Protein AF-A0A7S1RKH0-F1 (afdb_monomer_lite)

pLDDT: mean 85.79, std 13.06, range [46.16, 98.69]

InterPro domains:
  IPR011047 Quinoprotein alcohol dehydrogenase-like superfamily [SSF50998] (18-137)

Structure (mmCIF, N/CA/C/O backbone):
data_AF-A0A7S1RKH0-F1
#
_entry.id   AF-A0A7S1RKH0-F1
#
loop_
_atom_site.group_PDB
_atom_site.id
_atom_site.type_symbol
_atom_site.label_atom_id
_atom_site.label_alt_id
_atom_site.label_comp_id
_atom_site.label_asym_id
_atom_site.label_entity_id
_atom_site.label_seq_id
_atom_site.pdbx_PDB_ins_code
_atom_site.Cartn_x
_atom_site.Cartn_y
_atom_site.Cartn_z
_atom_site.occupancy
_atom_site.B_iso_or_equiv
_atom_site.auth_seq_id
_atom_site.auth_comp_id
_atom_site.auth_asym_id
_atom_site.auth_atom_id
_atom_site.pdbx_PDB_model_num
ATOM 1 N N . LEU A 1 1 ? -2.888 -7.902 13.764 1.00 95.12 1 LEU A N 1
ATOM 2 C CA . LEU A 1 1 ? -3.734 -8.072 14.972 1.00 95.12 1 LEU A CA 1
ATOM 3 C C . LEU A 1 1 ? -3.442 -6.927 15.934 1.00 95.12 1 LEU A C 1
ATOM 5 O O . LEU A 1 1 ? -2.276 -6.719 16.244 1.00 95.12 1 LEU A O 1
ATOM 9 N N . GLY A 1 2 ? -4.454 -6.169 16.354 1.00 96.19 2 GLY A N 1
ATOM 10 C CA . GLY A 1 2 ? -4.302 -5.066 17.306 1.00 96.19 2 GLY A CA 1
ATOM 11 C C . GLY A 1 2 ? -4.483 -5.476 18.767 1.00 96.19 2 GLY A C 1
ATOM 12 O O . GLY A 1 2 ? -5.181 -6.450 19.050 1.00 96.19 2 GLY A O 1
ATOM 13 N N . PRO A 1 3 ? -3.930 -4.693 19.713 1.00 96.44 3 PRO A N 1
ATOM 14 C CA . PRO A 1 3 ? -4.112 -4.919 21.149 1.00 96.44 3 PRO A CA 1
ATOM 15 C C . PRO A 1 3 ? -5.545 -4.646 21.642 1.00 96.44 3 PRO A C 1
ATOM 17 O O . PRO A 1 3 ? -5.863 -4.958 22.782 1.00 96.44 3 PRO A O 1
ATOM 20 N N . ASN A 1 4 ? -6.408 -4.064 20.806 1.00 96.88 4 ASN A N 1
ATOM 21 C CA . ASN A 1 4 ? -7.819 -3.786 21.086 1.00 96.88 4 ASN A CA 1
ATOM 22 C C . ASN A 1 4 ? -8.764 -4.933 20.674 1.00 96.88 4 ASN A C 1
ATOM 24 O O . ASN A 1 4 ? -9.973 -4.736 20.609 1.00 96.88 4 ASN A O 1
ATOM 28 N N . GLY A 1 5 ? -8.230 -6.120 20.360 1.00 97.81 5 GLY A N 1
ATOM 29 C CA . GLY A 1 5 ? -9.042 -7.274 19.959 1.00 97.81 5 GLY A CA 1
ATOM 30 C C . GLY A 1 5 ? -9.603 -7.186 18.537 1.00 97.81 5 GLY A C 1
ATOM 31 O O . GLY A 1 5 ? -10.543 -7.912 18.210 1.00 97.81 5 GLY A O 1
ATOM 32 N N . LEU A 1 6 ? -9.033 -6.317 17.693 1.00 98.50 6 LEU A N 1
ATOM 33 C CA . LEU A 1 6 ? -9.401 -6.182 16.285 1.00 98.50 6 LEU A CA 1
ATOM 34 C C . LEU A 1 6 ? -8.323 -6.748 15.354 1.00 98.50 6 LEU A C 1
ATOM 36 O O . LEU A 1 6 ? -7.117 -6.584 15.571 1.00 98.50 6 LEU A O 1
ATOM 40 N N . TYR A 1 7 ? -8.766 -7.399 14.287 1.00 98.31 7 TYR A N 1
ATOM 41 C CA . TYR A 1 7 ? -7.950 -7.834 13.165 1.00 98.31 7 TYR A CA 1
ATOM 42 C C . TYR A 1 7 ? -8.142 -6.865 11.997 1.00 98.31 7 TYR A C 1
ATOM 44 O O . TYR A 1 7 ? -9.271 -6.601 11.593 1.00 98.31 7 TYR A O 1
ATOM 52 N N . TYR A 1 8 ? -7.038 -6.333 11.477 1.00 98.44 8 TYR A N 1
ATOM 53 C CA . TYR A 1 8 ? -7.043 -5.365 10.383 1.00 98.44 8 TYR A CA 1
ATOM 54 C C . TYR A 1 8 ? -6.579 -6.047 9.113 1.00 98.44 8 TYR A C 1
ATOM 56 O O . TYR A 1 8 ? -5.571 -6.758 9.132 1.00 98.44 8 TYR A O 1
ATOM 64 N N . VAL A 1 9 ? -7.309 -5.804 8.036 1.00 97.62 9 VAL A N 1
ATOM 65 C CA . VAL A 1 9 ? -7.015 -6.334 6.710 1.00 97.62 9 VAL A CA 1
ATOM 66 C C . VAL A 1 9 ? -7.007 -5.213 5.702 1.00 97.62 9 VAL A C 1
ATOM 68 O O . VAL A 1 9 ? -7.723 -4.224 5.849 1.00 97.62 9 VAL A O 1
ATOM 71 N N . GLU A 1 10 ? -6.217 -5.416 4.668 1.00 96.88 10 GLU A N 1
ATOM 72 C CA . GLU A 1 10 ? -6.180 -4.597 3.477 1.00 96.88 10 GLU A CA 1
ATOM 73 C C . GLU A 1 10 ? -6.412 -5.535 2.286 1.00 96.88 10 GLU A C 1
ATOM 75 O O . GLU A 1 10 ? -5.881 -6.647 2.257 1.00 96.88 10 GLU A O 1
ATOM 80 N N . PHE A 1 11 ? -7.281 -5.144 1.357 1.00 96.25 11 PHE A N 1
ATOM 81 C CA . PHE A 1 11 ? -7.622 -5.948 0.185 1.00 96.25 11 PHE A CA 1
ATOM 82 C C . PHE A 1 11 ? -8.173 -5.079 -0.947 1.00 96.25 11 PHE A C 1
ATOM 84 O O . PHE A 1 11 ? -8.453 -3.894 -0.770 1.00 96.25 11 PHE A O 1
ATOM 91 N N . ASN A 1 12 ? -8.367 -5.685 -2.118 1.00 95.81 12 ASN A N 1
ATOM 92 C CA . ASN A 1 12 ? -9.014 -5.044 -3.257 1.00 95.81 12 ASN A CA 1
ATOM 93 C C . ASN A 1 12 ? -10.439 -5.546 -3.439 1.00 95.81 12 ASN A C 1
ATOM 95 O O . ASN A 1 12 ? -10.676 -6.747 -3.575 1.00 95.81 12 ASN A O 1
ATOM 99 N N . ASP A 1 13 ? -11.375 -4.614 -3.542 1.00 95.06 13 ASP A N 1
ATOM 100 C CA . ASP A 1 13 ? -12.685 -4.877 -4.116 1.00 95.06 13 ASP A CA 1
ATOM 101 C C . ASP A 1 13 ? -12.596 -4.628 -5.625 1.00 95.06 13 ASP A C 1
ATOM 103 O O . ASP A 1 13 ? -12.670 -3.499 -6.122 1.00 95.06 13 ASP A O 1
ATOM 107 N N . MET A 1 14 ? -12.383 -5.724 -6.354 1.00 90.81 14 MET A N 1
ATOM 108 C CA . MET A 1 14 ? -12.193 -5.719 -7.805 1.00 90.81 14 MET A CA 1
ATOM 109 C C . MET A 1 14 ? -13.472 -5.357 -8.568 1.00 90.81 14 MET A C 1
ATOM 111 O O . MET A 1 14 ? -13.383 -4.898 -9.704 1.00 90.81 14 MET A O 1
ATOM 115 N N . VAL A 1 15 ? -14.650 -5.551 -7.964 1.00 92.94 15 VAL A N 1
ATOM 116 C CA . VAL A 1 15 ? -15.939 -5.240 -8.599 1.00 92.94 15 VAL A CA 1
ATOM 117 C C . VAL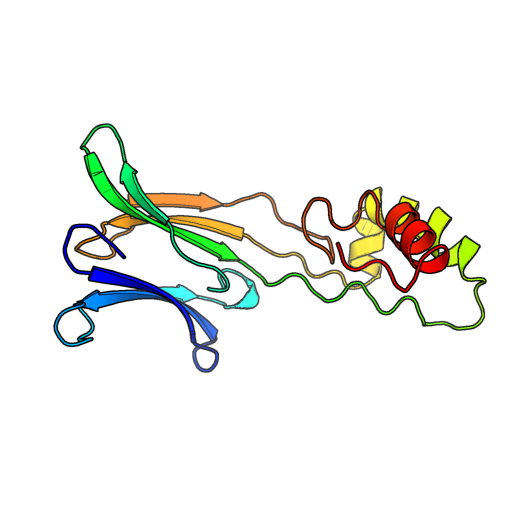 A 1 15 ? -16.183 -3.738 -8.556 1.00 92.94 15 VAL A C 1
ATOM 119 O O . VAL A 1 15 ? -16.518 -3.137 -9.575 1.00 92.94 15 VAL A O 1
ATOM 122 N N . ALA A 1 16 ? -15.974 -3.119 -7.394 1.00 93.25 16 ALA A N 1
ATOM 123 C CA . ALA A 1 16 ? -16.113 -1.675 -7.237 1.00 93.25 16 ALA A CA 1
ATOM 124 C C . ALA A 1 16 ? -14.855 -0.888 -7.643 1.00 93.25 16 ALA A C 1
ATOM 126 O O . ALA A 1 16 ? -14.870 0.342 -7.614 1.00 93.25 16 ALA A O 1
ATOM 127 N N . ASN A 1 17 ? -13.775 -1.580 -8.024 1.00 93.44 17 ASN A N 1
ATOM 128 C CA . ASN A 1 17 ? -12.485 -0.992 -8.371 1.00 93.44 17 ASN A CA 1
ATOM 129 C C . ASN A 1 17 ? -11.967 -0.044 -7.270 1.00 93.44 17 ASN A C 1
ATOM 131 O O . ASN A 1 17 ? -11.662 1.121 -7.525 1.00 93.44 17 ASN A O 1
ATOM 135 N N . GLN A 1 18 ? -11.844 -0.551 -6.043 1.00 95.75 18 GLN A N 1
ATOM 136 C CA . GLN A 1 18 ? -11.315 0.187 -4.893 1.00 95.75 18 GLN A CA 1
ATOM 137 C C . GLN A 1 18 ? -10.380 -0.662 -4.023 1.00 95.75 18 GLN A C 1
ATOM 139 O O . GLN A 1 18 ? -10.580 -1.869 -3.880 1.00 95.75 18 GLN A O 1
ATOM 144 N N . GLY A 1 19 ? -9.387 -0.021 -3.407 1.00 96.00 19 GLY A N 1
ATOM 145 C CA . GLY A 1 19 ? -8.679 -0.599 -2.267 1.00 96.00 19 GLY A CA 1
ATOM 146 C C . GLY A 1 19 ? -9.492 -0.412 -0.992 1.00 96.00 19 GLY A C 1
ATOM 147 O O . GLY A 1 19 ? -10.228 0.568 -0.840 1.00 96.00 19 GLY A O 1
ATOM 148 N N . VAL A 1 20 ? -9.385 -1.363 -0.077 1.00 97.31 20 VAL A N 1
ATOM 149 C CA . VAL A 1 20 ? -10.175 -1.407 1.149 1.00 97.31 20 VAL A CA 1
ATOM 150 C C . VAL A 1 20 ? -9.270 -1.724 2.325 1.00 97.31 20 VAL A C 1
ATOM 152 O O . VAL A 1 20 ? -8.459 -2.641 2.255 1.00 97.31 20 VAL A O 1
ATOM 155 N N . VAL A 1 21 ? -9.449 -0.992 3.423 1.00 98.19 21 VAL A N 1
ATOM 156 C CA . VAL A 1 21 ? -8.919 -1.355 4.740 1.00 98.19 21 VAL A CA 1
ATOM 157 C C . VAL A 1 21 ? -10.106 -1.594 5.661 1.00 98.19 21 VAL A C 1
ATOM 159 O O . VAL A 1 21 ? -11.007 -0.760 5.732 1.00 98.19 21 VAL A O 1
ATOM 162 N N . ALA A 1 22 ? -10.129 -2.718 6.367 1.00 98.44 22 ALA A N 1
ATOM 163 C CA . ALA A 1 22 ? -11.237 -3.082 7.244 1.00 98.44 22 ALA A CA 1
ATOM 164 C C . ALA A 1 22 ? -10.747 -3.618 8.587 1.00 98.44 22 ALA A C 1
ATOM 166 O O . ALA A 1 22 ? -9.685 -4.238 8.678 1.00 98.44 22 ALA A O 1
ATOM 167 N N . ALA A 1 23 ? -11.558 -3.422 9.624 1.00 98.62 23 ALA A N 1
ATOM 168 C CA . ALA A 1 23 ? -11.347 -4.000 10.943 1.00 98.62 23 ALA A CA 1
ATOM 169 C C . ALA A 1 23 ? -12.459 -4.983 11.294 1.00 98.62 23 ALA A C 1
ATOM 171 O O . ALA A 1 23 ? -13.642 -4.671 11.171 1.00 98.62 23 ALA A O 1
ATOM 172 N N . HIS A 1 24 ? -12.065 -6.142 11.806 1.00 98.69 24 HIS A N 1
ATOM 173 C CA . HIS A 1 24 ? -12.967 -7.194 12.259 1.00 98.69 24 HIS A CA 1
ATOM 174 C C . HIS A 1 24 ? -12.709 -7.510 13.730 1.00 98.69 24 HIS A C 1
ATOM 176 O O . HIS A 1 24 ? -11.558 -7.503 14.174 1.00 98.69 24 HIS A O 1
ATOM 182 N N . ARG A 1 25 ? -13.751 -7.823 14.503 1.00 98.56 25 ARG A N 1
ATOM 183 C CA . ARG A 1 25 ? -13.573 -8.364 15.857 1.00 98.56 25 ARG A CA 1
ATOM 184 C C . ARG A 1 25 ? -12.955 -9.747 15.781 1.00 98.56 25 ARG A C 1
ATOM 186 O O . ARG A 1 25 ? -13.400 -10.601 15.026 1.00 98.56 25 ARG A O 1
ATOM 193 N N . VAL A 1 26 ? -11.966 -9.996 16.627 1.00 98.25 26 VAL A N 1
ATOM 194 C CA . VAL A 1 26 ? -11.311 -11.309 16.701 1.00 98.25 26 VAL A CA 1
ATOM 195 C C . VAL A 1 26 ? -12.227 -12.362 17.325 1.00 98.25 26 VAL A C 1
ATOM 197 O O . VAL A 1 26 ? -12.121 -13.535 16.990 1.00 98.25 26 VAL A O 1
ATOM 200 N N . SER A 1 27 ? -13.132 -11.953 18.218 1.00 98.31 27 SER A N 1
ATOM 201 C CA . SER A 1 27 ? -14.025 -12.864 18.941 1.00 98.31 27 SER A CA 1
ATOM 202 C C . SER A 1 27 ? -15.016 -13.600 18.040 1.00 98.31 27 SER A C 1
ATOM 204 O O . SER A 1 27 ? -15.357 -14.740 18.334 1.00 98.31 27 SER A O 1
ATOM 206 N N . ASP A 1 28 ? -15.503 -12.945 16.985 1.00 98.31 28 ASP A N 1
ATOM 207 C CA . ASP A 1 28 ? -16.602 -13.452 16.152 1.00 98.31 28 ASP A CA 1
ATOM 208 C C . ASP A 1 28 ? -16.440 -13.171 14.647 1.00 98.31 28 ASP A C 1
ATOM 210 O O . ASP A 1 28 ? -17.283 -13.581 13.854 1.00 98.31 28 ASP A O 1
ATOM 214 N N . GLY A 1 29 ? -15.376 -12.477 14.231 1.00 98.25 29 GLY A N 1
ATOM 215 C CA . GLY A 1 29 ? -15.143 -12.106 12.836 1.00 98.25 29 GLY A CA 1
ATOM 216 C C . GLY A 1 29 ? -16.056 -10.996 12.311 1.00 98.25 29 GLY A C 1
ATOM 217 O O . GLY A 1 29 ? -16.008 -10.698 11.122 1.00 98.25 29 GLY A O 1
ATOM 218 N N . SER A 1 30 ? -16.885 -10.369 13.151 1.00 98.56 30 SER A N 1
ATOM 219 C CA . SER A 1 30 ? -17.805 -9.314 12.714 1.00 98.56 30 SER A CA 1
ATOM 220 C C . SER A 1 30 ? -17.065 -8.052 12.262 1.00 98.56 30 SER A C 1
ATOM 222 O O . SER A 1 30 ? -16.089 -7.632 12.888 1.00 98.56 30 SER A O 1
ATOM 224 N N . LEU A 1 31 ? -17.551 -7.423 11.188 1.00 98.62 31 LEU A N 1
ATOM 225 C CA . LEU A 1 31 ? -17.035 -6.145 10.693 1.00 98.62 31 LEU A CA 1
ATOM 226 C C . LEU A 1 31 ? -17.314 -5.028 11.710 1.00 98.62 31 LEU A C 1
ATOM 228 O O . LEU A 1 31 ? -18.438 -4.877 12.193 1.00 98.62 31 LEU A O 1
ATOM 232 N N . VAL A 1 32 ? -16.289 -4.238 12.019 1.00 98.56 32 VAL A N 1
ATOM 233 C CA . VAL A 1 32 ? -16.385 -3.053 12.883 1.00 98.56 32 VAL A CA 1
ATOM 234 C C . VAL A 1 32 ? -16.443 -1.791 12.038 1.00 98.56 32 VAL A C 1
ATOM 236 O O . VAL A 1 32 ? -17.365 -0.994 12.186 1.00 98.56 32 VAL A O 1
ATOM 239 N N . TRP A 1 33 ? -15.479 -1.629 11.135 1.00 98.69 33 TRP A N 1
ATOM 240 C CA . TRP A 1 33 ? -15.434 -0.521 10.191 1.00 98.69 33 TRP A CA 1
ATOM 241 C C . TRP A 1 33 ? -14.750 -0.942 8.895 1.00 98.69 33 TRP A C 1
ATOM 243 O O . TRP A 1 33 ? -13.958 -1.886 8.861 1.00 98.69 33 TRP A O 1
ATOM 253 N N . GLU A 1 34 ? -15.052 -0.199 7.835 1.00 98.25 34 GLU A N 1
ATOM 254 C CA . GLU A 1 34 ? -14.471 -0.357 6.509 1.00 98.25 34 GLU A CA 1
ATOM 255 C C . GLU A 1 34 ? -14.162 1.024 5.924 1.00 98.25 34 GLU A C 1
ATOM 257 O O . GLU A 1 34 ? -14.991 1.937 5.968 1.00 98.25 34 GLU A O 1
ATOM 262 N N . ARG A 1 35 ? -12.966 1.173 5.354 1.00 97.69 35 ARG A N 1
ATOM 263 C CA . ARG A 1 35 ? -12.514 2.376 4.663 1.00 97.69 35 ARG A CA 1
ATOM 264 C C . ARG A 1 35 ? -12.169 2.033 3.221 1.00 97.69 35 ARG A C 1
ATOM 266 O O . ARG A 1 35 ? -11.367 1.140 2.969 1.00 97.69 35 ARG A O 1
ATOM 273 N N . LYS A 1 36 ? -12.767 2.773 2.288 1.00 96.81 36 LYS A N 1
ATOM 274 C CA . LYS A 1 36 ? -12.645 2.563 0.842 1.00 96.81 36 LYS A CA 1
ATOM 275 C C . LYS A 1 36 ? -11.812 3.659 0.198 1.00 96.81 36 LYS A C 1
ATOM 277 O O . LYS A 1 36 ? -11.973 4.834 0.536 1.00 96.81 36 LYS A O 1
ATOM 282 N N . PHE A 1 37 ? -10.977 3.271 -0.756 1.00 94.62 37 PHE A N 1
ATOM 283 C CA . PHE A 1 37 ? -10.086 4.152 -1.499 1.00 94.62 37 PHE A CA 1
ATOM 284 C C . PHE A 1 37 ? -10.303 3.940 -3.003 1.00 94.62 37 PHE A C 1
ATOM 286 O O . PHE A 1 37 ? -10.101 2.831 -3.500 1.00 94.62 37 PHE A O 1
ATOM 293 N N . PRO A 1 38 ? -10.757 4.967 -3.741 1.00 89.25 38 PRO A N 1
ATOM 294 C CA . PRO A 1 38 ? -11.203 4.792 -5.119 1.00 89.25 38 PRO A CA 1
ATOM 295 C C . PRO A 1 38 ? -10.044 4.478 -6.075 1.00 89.25 38 PRO A C 1
ATOM 297 O O . PRO A 1 38 ? -9.036 5.178 -6.092 1.00 89.25 38 PRO A O 1
ATOM 300 N N . GLY A 1 39 ? -10.240 3.479 -6.937 1.00 83.50 39 GLY A N 1
ATOM 301 C CA . GLY A 1 39 ? -9.304 3.059 -7.980 1.00 83.50 39 GLY A CA 1
ATOM 302 C C . GLY A 1 39 ? -8.239 2.086 -7.476 1.00 83.50 39 GLY A C 1
ATOM 303 O O . GLY A 1 39 ? -7.231 2.521 -6.932 1.00 83.50 39 GLY A O 1
ATOM 304 N N . VAL A 1 40 ? -8.383 0.782 -7.753 1.00 73.75 40 VAL A N 1
ATOM 305 C CA . VAL A 1 40 ? -7.381 -0.252 -7.383 1.00 73.75 40 VAL A CA 1
ATOM 306 C C . VAL A 1 40 ? -6.020 0.007 -8.027 1.00 73.75 40 VAL A C 1
ATOM 308 O O . VAL A 1 40 ? -4.982 -0.280 -7.442 1.00 73.75 40 VAL A O 1
ATOM 311 N N . GLN A 1 41 ? -6.009 0.568 -9.236 1.00 75.12 41 GLN A N 1
ATOM 312 C CA . GLN A 1 41 ? -4.760 0.898 -9.930 1.00 75.12 41 GLN A CA 1
ATOM 313 C C . GLN A 1 41 ? -3.997 2.053 -9.264 1.00 75.12 41 GLN A C 1
ATOM 315 O O . GLN A 1 41 ? -2.794 2.182 -9.470 1.00 75.12 41 GLN A O 1
ATOM 320 N N . THR A 1 42 ? -4.687 2.874 -8.470 1.00 78.25 42 THR A N 1
ATOM 321 C CA . THR A 1 42 ? -4.120 4.056 -7.810 1.00 78.25 42 THR A CA 1
ATOM 322 C C . THR A 1 42 ? -3.886 3.808 -6.323 1.00 78.25 42 THR A C 1
ATOM 324 O O . THR A 1 42 ? -2.856 4.202 -5.796 1.00 78.25 42 THR A O 1
ATOM 327 N N . PHE A 1 43 ? -4.832 3.162 -5.642 1.00 86.12 43 PHE A N 1
ATOM 328 C CA . PHE A 1 43 ? -4.841 2.959 -4.192 1.00 86.12 43 PHE A CA 1
ATOM 329 C C . PHE A 1 43 ? -5.267 1.531 -3.844 1.00 86.12 43 PHE A C 1
ATOM 331 O O . PHE A 1 43 ? -6.129 1.326 -2.992 1.00 86.12 43 PHE A O 1
ATOM 338 N N . GLY A 1 44 ? -4.711 0.543 -4.542 1.00 91.50 44 GLY A N 1
ATOM 339 C CA . GLY A 1 44 ? -4.991 -0.862 -4.282 1.00 91.50 44 GLY A CA 1
ATOM 340 C C . GLY A 1 44 ? -4.441 -1.326 -2.936 1.00 91.50 44 GLY A C 1
ATOM 341 O O . GLY A 1 44 ? -3.388 -0.870 -2.492 1.00 91.50 44 GLY A O 1
ATOM 342 N N . GLY A 1 45 ? -5.176 -2.239 -2.309 1.00 92.88 45 GLY A N 1
ATOM 343 C CA . GLY A 1 45 ? -4.818 -2.905 -1.073 1.00 92.88 45 GLY A CA 1
ATOM 344 C C . GLY A 1 45 ? -4.123 -4.247 -1.324 1.00 92.88 45 GLY A C 1
ATOM 345 O O . GLY A 1 45 ? -4.799 -5.263 -1.493 1.00 92.88 45 GLY A O 1
ATOM 346 N N . TRP A 1 46 ? -2.792 -4.252 -1.405 1.00 89.75 46 TRP A N 1
ATOM 347 C CA . TRP A 1 46 ? -1.975 -5.424 -1.770 1.00 89.75 46 TRP A CA 1
ATOM 348 C C . TRP A 1 46 ? -1.060 -5.915 -0.642 1.00 89.75 46 TRP A C 1
ATOM 350 O O . TRP A 1 46 ? -0.330 -6.889 -0.835 1.00 89.75 46 TRP A O 1
ATOM 360 N N . GLN A 1 47 ? -1.045 -5.228 0.500 1.00 90.81 47 GLN A N 1
ATOM 361 C CA . GLN A 1 47 ? -0.093 -5.455 1.583 1.00 90.81 47 GLN A CA 1
ATOM 362 C C . GLN A 1 47 ? -0.799 -5.714 2.917 1.00 90.81 47 GLN A C 1
ATOM 364 O O . GLN A 1 47 ? -2.017 -5.857 2.995 1.00 90.81 47 GLN A O 1
ATOM 369 N N . TYR A 1 48 ? -0.005 -5.842 3.982 1.00 92.69 48 TYR A N 1
ATOM 370 C CA . TYR A 1 48 ? -0.515 -5.960 5.341 1.00 92.69 48 TYR A CA 1
ATOM 371 C C . TYR A 1 48 ? -0.350 -4.635 6.082 1.00 92.69 48 TYR A C 1
ATOM 373 O O . TYR A 1 48 ? 0.763 -4.100 6.127 1.00 92.69 48 TYR A O 1
ATOM 381 N N . PRO A 1 49 ? -1.407 -4.135 6.742 1.00 96.94 49 PRO A N 1
ATOM 382 C CA . PRO A 1 49 ? -1.286 -2.928 7.531 1.00 96.94 49 PRO A CA 1
ATOM 383 C C . PRO A 1 49 ? -0.461 -3.182 8.797 1.00 96.94 49 PRO A C 1
ATOM 385 O O . PRO A 1 49 ? -0.585 -4.215 9.466 1.00 96.94 49 PRO A O 1
ATOM 388 N N . ALA A 1 50 ? 0.342 -2.194 9.179 1.00 97.12 50 ALA A N 1
ATOM 389 C CA . ALA A 1 50 ? 0.984 -2.150 10.485 1.00 97.12 50 ALA A CA 1
ATOM 390 C C . ALA A 1 50 ? 0.017 -1.553 11.516 1.00 97.12 50 ALA A C 1
ATOM 392 O O . ALA A 1 50 ? -0.740 -0.635 11.211 1.00 97.12 50 ALA A O 1
ATOM 393 N N . VAL A 1 51 ? 0.050 -2.033 12.760 1.00 97.31 51 VAL A N 1
ATOM 394 C CA . VAL A 1 51 ? -0.751 -1.453 13.847 1.00 97.31 51 VAL A CA 1
ATOM 395 C C . VAL A 1 51 ? 0.151 -1.035 14.997 1.00 97.31 51 VAL A C 1
ATOM 397 O O . VAL A 1 51 ? 1.031 -1.785 15.419 1.00 97.31 51 VAL A O 1
ATOM 400 N N . GLY A 1 52 ? -0.057 0.169 15.517 1.00 95.94 52 GLY A N 1
ATOM 401 C CA . GLY A 1 52 ? 0.792 0.715 16.567 1.00 95.94 52 GLY A CA 1
ATOM 402 C C . GLY A 1 52 ? 0.272 2.035 17.105 1.00 95.94 52 GLY A C 1
ATOM 403 O O . GLY A 1 52 ? -0.670 2.616 16.577 1.00 95.94 52 GLY A O 1
ATOM 404 N N . ARG A 1 53 ? 0.865 2.511 18.200 1.00 95.06 53 ARG A N 1
ATOM 405 C CA . ARG A 1 53 ? 0.513 3.819 18.761 1.00 95.06 53 ARG A CA 1
ATOM 406 C C . ARG A 1 53 ? 1.337 4.907 18.082 1.00 95.06 53 ARG A C 1
ATOM 408 O O . ARG A 1 53 ? 2.561 4.826 18.101 1.00 95.06 53 ARG A O 1
ATOM 415 N N . ILE A 1 54 ? 0.681 5.936 17.547 1.00 89.19 54 ILE A N 1
ATOM 416 C CA . ILE A 1 54 ? 1.357 7.090 16.932 1.00 89.19 54 ILE A CA 1
ATOM 417 C C . ILE A 1 54 ? 1.403 8.252 17.941 1.00 89.19 54 ILE A C 1
ATOM 419 O O . ILE A 1 54 ? 0.427 8.542 18.641 1.00 89.19 54 ILE A O 1
ATOM 423 N N . ALA A 1 55 ? 2.570 8.885 18.074 1.00 82.62 55 ALA A N 1
ATOM 424 C CA . ALA A 1 55 ? 2.803 10.044 18.940 1.00 82.62 55 ALA A CA 1
ATOM 425 C C . ALA A 1 55 ? 2.192 11.336 18.341 1.00 82.62 55 ALA A C 1
ATOM 427 O O . ALA A 1 55 ? 2.015 11.397 17.127 1.00 82.62 55 ALA A O 1
ATOM 428 N N . PRO A 1 56 ? 1.880 12.382 19.139 1.00 68.44 56 PRO A N 1
ATOM 429 C CA . PRO A 1 56 ? 2.077 12.513 20.589 1.00 68.44 56 PRO A CA 1
ATOM 430 C C . PRO A 1 56 ? 0.946 11.913 21.444 1.00 68.44 56 PRO A C 1
ATOM 432 O O . PRO A 1 56 ? 1.183 11.544 22.591 1.00 68.44 56 PRO A O 1
ATOM 435 N N . ASN A 1 57 ? -0.257 11.725 20.892 1.00 72.94 57 ASN A N 1
ATOM 436 C CA . ASN A 1 57 ? -1.451 11.347 21.666 1.00 72.94 57 ASN A CA 1
ATOM 437 C C . ASN A 1 57 ? -1.583 9.838 21.948 1.00 72.94 57 ASN A C 1
ATOM 439 O O . ASN A 1 57 ? -2.583 9.408 22.519 1.00 72.94 57 ASN A O 1
ATOM 443 N N . ARG A 1 58 ? -0.598 9.022 21.538 1.00 84.69 58 ARG A N 1
ATOM 444 C CA . ARG A 1 58 ? -0.563 7.557 21.717 1.00 84.69 58 ARG A CA 1
ATOM 445 C C . ARG A 1 58 ? -1.826 6.836 21.223 1.00 84.69 58 ARG A C 1
ATOM 447 O O . ARG A 1 58 ? -2.119 5.732 21.699 1.00 84.69 58 ARG A O 1
ATOM 454 N N . ARG A 1 59 ? -2.565 7.431 20.281 1.00 90.94 59 ARG A N 1
ATOM 455 C CA . ARG A 1 59 ? -3.733 6.793 19.665 1.00 90.94 59 ARG A CA 1
ATOM 456 C C . ARG A 1 59 ? -3.274 5.553 18.918 1.00 90.94 59 ARG A C 1
ATOM 458 O O . ARG A 1 59 ? -2.226 5.581 18.270 1.00 90.94 59 ARG A O 1
ATOM 465 N N . LEU A 1 60 ? -4.023 4.467 19.074 1.00 96.81 60 LEU A N 1
ATOM 466 C CA . LEU A 1 60 ? -3.785 3.265 18.294 1.00 96.81 60 LEU A CA 1
ATOM 467 C C . LEU A 1 60 ? -4.199 3.570 16.855 1.00 96.81 60 LEU A C 1
ATOM 469 O O . LEU A 1 60 ? -5.304 4.049 16.619 1.00 96.81 60 LEU A O 1
ATOM 473 N N . ALA A 1 61 ? -3.299 3.322 15.920 1.00 97.44 61 ALA A N 1
ATOM 474 C CA . ALA A 1 61 ? -3.508 3.581 14.514 1.00 97.44 61 ALA A CA 1
ATOM 475 C C . ALA A 1 61 ? -3.159 2.350 13.690 1.00 97.44 61 ALA A C 1
ATOM 477 O O . ALA A 1 61 ? -2.306 1.539 14.068 1.00 97.44 61 ALA A O 1
ATOM 478 N N . VAL A 1 62 ? -3.818 2.263 12.546 1.00 97.88 62 VAL A N 1
ATOM 479 C CA . VAL A 1 62 ? -3.561 1.300 11.485 1.00 97.88 62 VAL A CA 1
ATOM 480 C C . VAL A 1 62 ? -2.888 2.067 10.360 1.00 97.88 62 VAL A C 1
ATOM 482 O O . VAL A 1 62 ? -3.477 2.992 9.811 1.00 97.88 62 VAL A O 1
ATOM 485 N N . VAL A 1 63 ? -1.647 1.718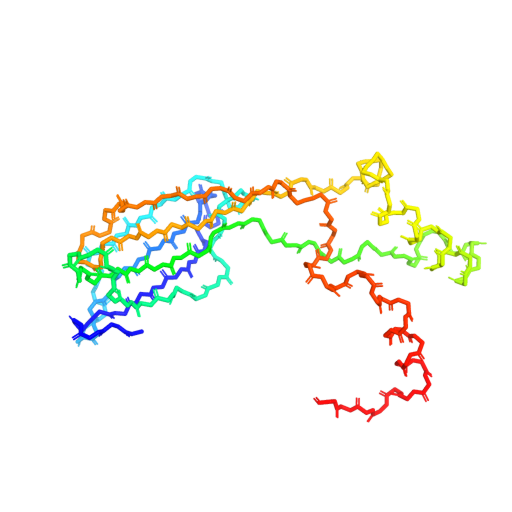 10.045 1.00 97.38 63 VAL A N 1
ATOM 486 C CA . VAL A 1 63 ? -0.889 2.310 8.945 1.00 97.38 63 VAL A CA 1
ATOM 487 C C . VAL A 1 63 ? -0.936 1.344 7.773 1.00 97.38 63 VAL A C 1
ATOM 489 O O . VAL A 1 63 ? -0.410 0.235 7.872 1.00 97.38 63 VAL A O 1
ATOM 492 N N . ALA A 1 64 ? -1.577 1.763 6.689 1.00 97.44 64 ALA A N 1
ATOM 493 C CA . ALA A 1 64 ? -1.760 0.963 5.486 1.00 97.44 64 ALA A CA 1
ATOM 494 C C . ALA A 1 64 ? -1.062 1.648 4.298 1.00 97.44 64 ALA A C 1
ATOM 496 O O . ALA A 1 64 ? -1.360 2.818 4.014 1.00 97.44 64 ALA A O 1
ATOM 497 N N . PRO A 1 65 ? -0.117 0.970 3.625 1.00 95.94 65 PRO A N 1
ATOM 498 C CA . PRO A 1 65 ? 0.371 1.399 2.326 1.00 95.94 65 PRO A CA 1
ATOM 499 C C . PRO A 1 65 ? -0.626 0.971 1.243 1.00 95.94 65 PRO A C 1
ATOM 501 O O . PRO A 1 65 ? -0.931 -0.204 1.117 1.00 95.94 65 PRO A O 1
ATOM 504 N N . LEU A 1 66 ? -1.112 1.911 0.438 1.00 95.62 66 LEU A N 1
ATOM 505 C CA . LEU A 1 66 ? -2.008 1.628 -0.685 1.00 95.62 66 LEU A CA 1
ATOM 506 C C . LEU A 1 66 ? -1.340 2.069 -1.981 1.00 95.62 66 LEU A C 1
ATOM 508 O O . LEU A 1 66 ? -0.659 3.094 -2.015 1.00 95.62 66 LEU A O 1
ATOM 512 N N . GLY A 1 67 ? -1.552 1.339 -3.067 1.00 93.50 67 GLY A N 1
ATOM 513 C CA . GLY A 1 67 ? -0.912 1.693 -4.325 1.00 93.50 67 GLY A CA 1
ATOM 514 C C . GLY A 1 67 ? -1.221 0.762 -5.479 1.00 93.50 67 GLY A C 1
ATOM 515 O O . GLY A 1 67 ? -1.892 -0.263 -5.340 1.00 93.50 67 GLY A O 1
ATOM 516 N N . GLY A 1 68 ? -0.726 1.148 -6.648 1.00 88.94 68 GLY A N 1
ATOM 517 C CA . GLY A 1 68 ? -0.750 0.289 -7.823 1.00 88.94 68 GLY A CA 1
ATOM 518 C C . GLY A 1 68 ? 0.213 -0.889 -7.670 1.00 88.94 68 GLY A C 1
ATOM 519 O O . GLY A 1 68 ? 1.323 -0.739 -7.163 1.00 88.94 68 GLY A O 1
ATOM 520 N N . ILE A 1 69 ? -0.192 -2.067 -8.146 1.00 85.19 69 ILE A N 1
ATOM 521 C CA . ILE A 1 69 ? 0.720 -3.207 -8.243 1.00 85.19 69 ILE A CA 1
ATOM 522 C C . ILE A 1 69 ? 1.727 -2.957 -9.369 1.00 85.19 69 ILE A C 1
ATOM 524 O O . ILE A 1 69 ? 1.360 -2.573 -10.484 1.00 85.19 69 ILE A O 1
ATOM 528 N N . THR A 1 70 ? 3.004 -3.180 -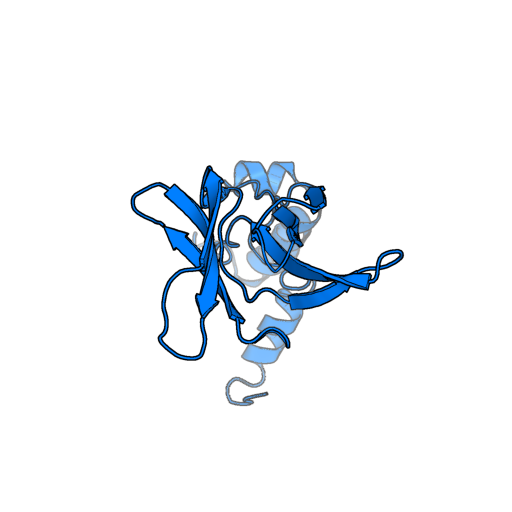9.077 1.00 82.88 70 THR A N 1
ATOM 529 C CA . THR A 1 70 ? 4.055 -3.213 -10.094 1.00 82.88 70 THR A CA 1
ATOM 530 C C . THR A 1 70 ? 3.752 -4.301 -11.119 1.00 82.88 70 THR A C 1
ATOM 532 O O . THR A 1 70 ? 3.275 -5.385 -10.776 1.00 82.88 70 THR A O 1
ATOM 535 N N . GLY A 1 71 ? 4.003 -4.013 -12.394 1.00 71.12 71 GLY A N 1
ATOM 536 C CA . GLY A 1 71 ? 3.820 -4.996 -13.456 1.00 71.12 71 GLY A CA 1
ATOM 537 C C . GLY A 1 71 ? 4.882 -6.092 -13.395 1.00 71.12 71 G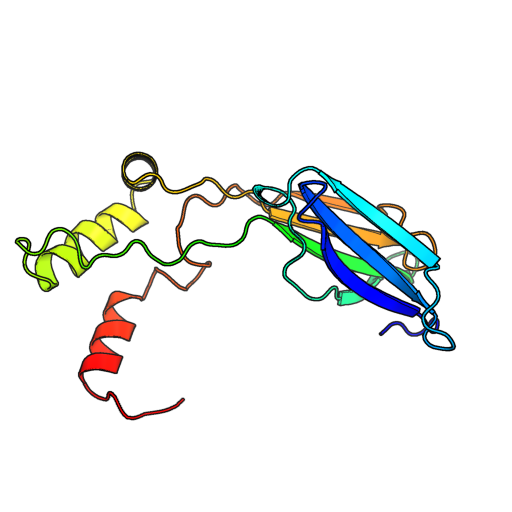LY A C 1
ATOM 538 O O . GLY A 1 71 ? 5.920 -5.945 -12.752 1.00 71.12 71 GLY A O 1
ATOM 539 N N . MET A 1 72 ? 4.664 -7.184 -14.131 1.00 61.03 72 MET A N 1
ATOM 540 C CA . MET A 1 72 ? 5.801 -8.029 -14.492 1.00 61.03 72 MET A CA 1
ATOM 541 C C . MET A 1 72 ? 6.798 -7.176 -15.290 1.00 61.03 72 MET A C 1
ATOM 543 O O . MET A 1 72 ? 6.356 -6.362 -16.113 1.00 61.03 72 MET A O 1
ATOM 547 N N . PRO A 1 73 ? 8.118 -7.340 -15.076 1.00 58.84 73 PRO A N 1
ATOM 548 C CA . PRO A 1 73 ? 9.098 -6.717 -15.951 1.00 58.84 73 PRO A CA 1
ATOM 549 C C . PRO A 1 73 ? 8.728 -7.088 -17.387 1.00 58.84 73 PRO A C 1
ATOM 551 O O . PRO A 1 73 ? 8.427 -8.251 -17.663 1.00 58.84 73 PRO A O 1
ATOM 554 N N . PHE A 1 74 ? 8.667 -6.080 -18.261 1.00 59.22 74 PHE A N 1
ATOM 555 C CA . PHE A 1 74 ? 8.285 -6.238 -19.664 1.00 59.22 74 PHE A CA 1
ATOM 556 C C . PHE A 1 74 ? 8.942 -7.494 -20.241 1.00 59.22 74 PHE A C 1
ATOM 558 O O . PHE A 1 74 ? 10.127 -7.719 -19.992 1.00 59.22 74 PHE A O 1
ATOM 565 N N . ASP A 1 75 ? 8.195 -8.318 -20.980 1.00 55.69 75 ASP A N 1
ATOM 566 C CA . ASP A 1 75 ? 8.738 -9.539 -21.572 1.00 55.69 75 ASP A CA 1
ATOM 567 C C . ASP A 1 75 ? 9.808 -9.186 -22.620 1.00 55.69 75 ASP A C 1
ATOM 569 O O . ASP A 1 75 ? 9.554 -9.029 -23.817 1.00 55.69 75 ASP A O 1
ATOM 573 N N . TRP A 1 76 ? 11.043 -9.056 -22.141 1.00 55.38 76 TRP A N 1
ATOM 574 C CA . TRP A 1 76 ? 12.242 -8.775 -22.919 1.00 55.38 76 TRP A CA 1
ATOM 575 C C . TRP A 1 76 ? 12.552 -9.871 -23.951 1.00 55.38 76 TRP A C 1
ATOM 577 O O . TRP A 1 76 ? 13.440 -9.699 -24.804 1.00 55.38 76 TRP A O 1
ATOM 587 N N . SER A 1 77 ? 11.814 -10.992 -23.935 1.00 46.16 77 SER A N 1
ATOM 588 C CA . SER A 1 77 ? 11.916 -12.028 -24.961 1.00 46.16 77 SER A CA 1
ATOM 589 C C . SER A 1 77 ? 11.560 -11.501 -26.357 1.00 46.16 77 SER A C 1
ATOM 591 O O . SER A 1 77 ? 12.047 -12.047 -27.353 1.00 46.16 77 SER A O 1
ATOM 593 N N . LYS A 1 78 ? 10.834 -10.377 -26.475 1.00 52.06 78 LYS A N 1
ATOM 594 C CA . LYS A 1 78 ? 10.469 -9.793 -27.773 1.00 52.06 78 LYS A CA 1
ATOM 595 C C . LYS A 1 78 ? 11.146 -8.441 -28.039 1.00 52.06 78 LYS A C 1
ATOM 597 O O . LYS A 1 78 ? 11.186 -7.591 -27.160 1.00 52.06 78 LYS A O 1
ATOM 602 N N . PRO A 1 79 ? 11.672 -8.215 -29.257 1.00 53.97 79 PRO A N 1
ATOM 603 C CA . PRO A 1 79 ? 11.663 -9.115 -30.412 1.00 53.97 79 PRO A CA 1
ATOM 604 C C . PRO A 1 79 ? 12.921 -10.007 -30.476 1.00 53.97 79 PRO A C 1
ATOM 606 O O . PRO A 1 79 ? 14.018 -9.572 -30.136 1.00 53.97 79 PRO A O 1
ATOM 609 N N . ALA A 1 80 ? 12.784 -11.265 -30.906 1.00 60.31 80 ALA A N 1
ATOM 610 C CA . ALA A 1 80 ? 13.829 -12.303 -30.842 1.00 60.31 80 ALA A CA 1
ATOM 611 C C . ALA A 1 80 ? 15.136 -12.000 -31.616 1.00 60.31 80 ALA A C 1
ATOM 613 O O . ALA A 1 80 ? 16.127 -12.698 -31.430 1.00 60.31 80 ALA A O 1
ATOM 614 N N . TRP A 1 81 ? 15.153 -10.972 -32.472 1.00 63.28 81 TRP A N 1
ATOM 615 C CA . TRP A 1 81 ? 16.273 -10.654 -33.367 1.00 63.28 81 TRP A CA 1
ATOM 616 C C . TRP A 1 81 ? 17.359 -9.755 -32.756 1.00 63.28 81 TRP A C 1
ATOM 618 O O . TRP A 1 81 ? 18.425 -9.620 -33.352 1.00 63.28 81 TRP A O 1
ATOM 628 N N . VAL A 1 82 ? 17.137 -9.150 -31.582 1.00 59.03 82 VAL A N 1
ATOM 629 C CA . VAL A 1 82 ? 18.194 -8.387 -30.892 1.00 59.03 82 VAL A CA 1
ATOM 630 C C . VAL A 1 82 ? 18.952 -9.329 -29.946 1.00 59.03 82 VAL A C 1
ATOM 632 O O . VAL A 1 82 ? 18.309 -9.963 -29.102 1.00 59.03 82 VAL A O 1
ATOM 635 N N . PRO A 1 83 ? 20.293 -9.434 -30.037 1.00 65.06 83 PRO A N 1
ATOM 636 C CA . PRO A 1 83 ? 21.068 -10.279 -29.135 1.00 65.06 83 PRO A CA 1
ATOM 637 C C . PRO A 1 83 ? 20.802 -9.926 -27.667 1.00 65.06 83 PRO A C 1
ATOM 639 O O . PRO A 1 83 ? 20.775 -8.751 -27.294 1.00 65.06 83 PRO A O 1
ATOM 642 N N . TYR A 1 84 ? 20.628 -10.951 -26.831 1.00 63.81 84 TYR A N 1
ATOM 643 C CA . TYR A 1 84 ? 20.231 -10.817 -25.425 1.00 63.81 84 TYR A CA 1
ATOM 644 C C . TYR A 1 84 ? 21.136 -9.865 -24.622 1.00 63.81 84 TYR A C 1
ATOM 646 O O . TYR A 1 84 ? 20.649 -9.056 -23.843 1.00 63.81 84 TYR A O 1
ATOM 654 N N . CYS A 1 85 ? 22.447 -9.870 -24.874 1.00 63.38 85 CYS A N 1
ATOM 655 C CA . CYS A 1 85 ? 23.398 -8.974 -24.210 1.00 63.38 85 CYS A CA 1
ATOM 656 C C . CYS A 1 85 ? 23.207 -7.487 -24.572 1.00 63.38 85 CYS A C 1
ATOM 658 O O . CYS A 1 85 ? 23.314 -6.625 -23.701 1.00 63.38 85 CYS A O 1
ATOM 660 N N . PHE A 1 86 ? 22.877 -7.175 -25.829 1.00 62.91 86 PHE A N 1
ATOM 661 C CA . PHE A 1 86 ? 22.616 -5.802 -26.279 1.00 62.91 86 PHE A CA 1
ATOM 662 C C . PHE A 1 86 ? 21.251 -5.296 -25.816 1.00 62.91 86 PHE A C 1
ATOM 664 O O . PHE A 1 86 ? 21.118 -4.119 -25.480 1.00 62.91 86 PHE A O 1
ATOM 671 N N . LYS A 1 87 ? 20.266 -6.199 -25.737 1.00 63.19 87 LYS A N 1
ATOM 672 C CA . LYS A 1 87 ? 18.998 -5.942 -25.057 1.00 63.19 87 LYS A CA 1
ATOM 673 C C . LYS A 1 87 ? 19.254 -5.577 -23.591 1.00 63.19 87 LYS A C 1
ATOM 675 O O . LYS A 1 87 ? 18.977 -4.460 -23.176 1.00 63.19 87 LYS A O 1
ATOM 680 N N . CYS A 1 88 ? 19.860 -6.473 -22.821 1.00 65.75 88 CYS A N 1
ATOM 681 C CA . CYS A 1 88 ? 19.884 -6.349 -21.368 1.00 65.75 88 CYS A CA 1
ATOM 682 C C . CYS A 1 88 ? 20.779 -5.237 -20.810 1.00 65.75 88 CYS A C 1
ATOM 684 O O . CYS A 1 88 ? 20.532 -4.823 -19.689 1.00 65.75 88 CYS A O 1
ATOM 686 N N . LEU A 1 89 ? 21.801 -4.745 -21.519 1.00 68.56 89 LEU A N 1
ATOM 687 C CA . LEU A 1 89 ? 22.722 -3.748 -20.944 1.00 68.56 89 LEU A CA 1
ATOM 688 C C . LEU A 1 89 ? 22.426 -2.320 -21.395 1.00 68.56 89 LEU A C 1
ATOM 690 O O . LEU A 1 89 ? 22.129 -1.459 -20.568 1.00 68.56 89 LEU A O 1
ATOM 694 N N . ALA A 1 90 ? 22.483 -2.054 -22.701 1.00 74.31 90 ALA A N 1
ATOM 695 C CA . ALA A 1 90 ? 22.314 -0.695 -23.209 1.00 74.31 90 ALA A CA 1
ATOM 696 C C . ALA A 1 90 ? 20.877 -0.205 -23.010 1.00 74.31 90 ALA A C 1
ATOM 698 O O . ALA A 1 90 ? 20.655 0.888 -22.497 1.00 74.31 90 ALA A O 1
ATOM 699 N N . PHE A 1 91 ? 19.892 -1.028 -23.361 1.00 75.38 91 PHE A N 1
ATOM 700 C CA . PHE A 1 91 ? 18.497 -0.622 -23.265 1.00 75.38 91 PHE A CA 1
ATOM 701 C C . PHE A 1 91 ? 17.994 -0.620 -21.818 1.00 75.38 91 PHE A C 1
ATOM 703 O O . PHE A 1 91 ? 17.235 0.273 -21.464 1.00 75.38 91 PHE A O 1
ATOM 710 N N . HIS A 1 92 ? 18.475 -1.517 -20.949 1.00 78.38 92 HIS A N 1
ATOM 711 C CA . HIS A 1 92 ? 18.170 -1.460 -19.512 1.00 78.38 92 HIS A CA 1
ATOM 712 C C . HIS A 1 92 ? 18.741 -0.202 -18.853 1.00 78.38 92 HIS A C 1
ATOM 714 O O . HIS A 1 92 ? 18.043 0.493 -18.120 1.00 78.38 92 HIS A O 1
ATOM 720 N N . TYR A 1 93 ? 19.986 0.159 -19.178 1.00 83.56 93 TYR A N 1
ATOM 721 C CA . TYR A 1 93 ? 20.581 1.409 -18.706 1.00 83.56 93 TYR A CA 1
ATOM 722 C C . TYR A 1 93 ? 19.774 2.631 -19.164 1.00 83.56 93 TYR A C 1
ATOM 724 O O . TYR A 1 93 ? 19.469 3.520 -18.366 1.00 83.56 93 TYR A O 1
ATOM 732 N N . LEU A 1 94 ? 19.403 2.670 -20.447 1.00 86.31 94 LEU A N 1
ATOM 733 C CA . LEU A 1 94 ? 18.579 3.736 -21.010 1.00 86.31 94 LEU A CA 1
ATOM 734 C C . LEU A 1 94 ? 17.189 3.787 -20.352 1.00 86.31 94 LEU A C 1
ATOM 736 O O . LEU A 1 94 ? 16.738 4.867 -19.974 1.00 86.31 94 LEU A O 1
ATOM 740 N N . TYR A 1 95 ? 16.556 2.631 -20.145 1.00 86.19 95 TYR A N 1
ATOM 741 C CA . TYR A 1 95 ? 15.284 2.477 -19.443 1.00 86.19 95 TYR A CA 1
ATOM 742 C C . TYR A 1 95 ? 15.342 3.043 -18.020 1.00 86.19 95 TYR A C 1
ATOM 744 O O . TYR A 1 95 ? 14.481 3.836 -17.647 1.00 86.19 95 TYR A O 1
ATOM 752 N N . LEU A 1 96 ? 16.373 2.707 -17.238 1.00 86.56 96 LEU A N 1
ATOM 753 C CA . LEU A 1 96 ? 16.543 3.213 -15.873 1.00 86.56 96 LEU A CA 1
ATOM 754 C C . LEU A 1 96 ? 16.780 4.728 -15.845 1.00 86.56 96 LEU A C 1
ATOM 756 O O . LEU A 1 96 ? 16.261 5.436 -14.977 1.00 86.56 96 LEU A O 1
ATOM 760 N N . LYS A 1 97 ? 17.549 5.243 -16.808 1.00 89.19 97 LYS A N 1
ATOM 761 C CA . LYS A 1 97 ? 17.995 6.639 -16.820 1.00 89.19 97 LYS A CA 1
ATOM 762 C C . LYS A 1 97 ? 16.954 7.619 -17.355 1.00 89.19 97 LYS A C 1
ATOM 764 O O . LYS A 1 97 ? 16.929 8.764 -16.909 1.00 89.19 97 LYS A O 1
ATOM 769 N N . PHE A 1 98 ? 16.108 7.202 -18.294 1.00 90.00 98 PHE A N 1
ATOM 770 C CA . PHE A 1 98 ? 15.242 8.116 -19.035 1.00 90.00 98 PHE A CA 1
ATOM 771 C C . PHE A 1 98 ? 13.759 7.739 -18.923 1.00 90.00 98 PHE A C 1
ATOM 773 O O . PHE A 1 98 ? 13.309 6.758 -19.510 1.00 90.00 98 PHE A O 1
ATOM 780 N N . SER A 1 99 ? 12.970 8.575 -18.239 1.00 89.00 99 SER A N 1
ATOM 781 C CA . SER A 1 99 ? 11.517 8.384 -18.076 1.00 89.00 99 SER A CA 1
ATOM 782 C C . SER A 1 99 ? 10.754 8.348 -19.401 1.00 89.00 99 SER A C 1
ATOM 784 O O . SER A 1 99 ? 9.818 7.568 -19.554 1.00 89.00 99 SER A O 1
ATOM 786 N N . TRP A 1 100 ? 11.182 9.124 -20.403 1.00 90.19 100 TRP A N 1
ATOM 787 C CA . TRP A 1 100 ? 10.539 9.125 -21.721 1.00 90.19 100 TRP A CA 1
ATOM 788 C C . TRP A 1 100 ? 10.622 7.760 -22.423 1.00 90.19 100 TRP A C 1
ATOM 790 O O . TRP A 1 100 ? 9.695 7.395 -23.140 1.00 90.19 100 TRP A O 1
ATOM 800 N N . ILE A 1 101 ? 11.685 6.981 -22.182 1.00 87.69 101 ILE A N 1
ATOM 801 C CA . ILE A 1 101 ? 11.819 5.619 -22.719 1.00 87.69 101 ILE A CA 1
ATOM 802 C C . ILE A 1 101 ? 10.804 4.700 -22.048 1.00 87.69 101 ILE A C 1
ATOM 804 O O . ILE A 1 101 ? 10.140 3.924 -22.727 1.00 87.69 101 ILE A O 1
ATOM 808 N N . ARG A 1 102 ? 10.628 4.823 -20.729 1.00 88.50 102 ARG A N 1
ATOM 809 C CA . ARG A 1 102 ? 9.629 4.048 -19.979 1.00 88.50 102 ARG A CA 1
ATOM 810 C C . ARG A 1 102 ? 8.218 4.356 -20.462 1.00 88.50 102 ARG A C 1
ATOM 812 O O . ARG A 1 102 ? 7.455 3.438 -20.746 1.00 88.50 102 ARG A O 1
ATOM 819 N N . HIS A 1 103 ? 7.908 5.636 -20.652 1.00 85.12 103 HIS A N 1
ATOM 820 C CA . HIS A 1 103 ? 6.617 6.058 -21.181 1.00 85.12 103 HIS A CA 1
ATOM 821 C C . HIS A 1 103 ? 6.378 5.550 -22.611 1.00 85.12 103 HIS A C 1
ATOM 823 O O . HIS A 1 103 ? 5.303 5.036 -22.905 1.00 85.12 103 HIS A O 1
ATOM 829 N N . TRP A 1 104 ? 7.393 5.614 -23.482 1.00 84.25 104 TRP A N 1
ATOM 830 C CA . TRP A 1 104 ? 7.321 5.052 -24.836 1.00 84.25 104 TRP A CA 1
ATOM 831 C C . TRP A 1 104 ? 7.073 3.535 -24.834 1.00 84.25 104 TRP A C 1
ATOM 833 O O . TRP A 1 104 ? 6.369 3.022 -25.700 1.00 84.25 104 TRP A O 1
ATOM 843 N N . LEU A 1 105 ? 7.587 2.827 -23.826 1.00 79.12 105 LEU A N 1
ATOM 844 C CA . LEU A 1 105 ? 7.352 1.396 -23.615 1.00 79.12 105 LEU A CA 1
ATOM 845 C C . LEU A 1 105 ? 6.019 1.079 -22.930 1.00 79.12 105 LEU A C 1
ATOM 847 O O . LEU A 1 105 ? 5.746 -0.083 -22.643 1.00 79.12 105 LEU A O 1
ATOM 851 N N . GLY A 1 106 ? 5.187 2.084 -22.659 1.00 80.19 106 GLY A N 1
ATOM 852 C CA . GLY A 1 106 ? 3.901 1.888 -22.001 1.00 80.19 106 GLY A CA 1
ATOM 853 C C . GLY A 1 106 ? 4.020 1.554 -20.514 1.00 80.19 106 GLY A C 1
ATOM 854 O O . GLY A 1 106 ? 3.119 0.920 -19.968 1.00 80.19 106 GLY A O 1
ATOM 855 N N . ALA A 1 107 ? 5.107 1.961 -19.847 1.00 83.44 107 ALA A N 1
ATOM 856 C CA . ALA A 1 107 ? 5.177 1.885 -18.393 1.00 83.44 107 ALA A CA 1
ATOM 857 C C . ALA A 1 107 ? 4.036 2.711 -17.785 1.00 83.44 107 ALA A C 1
ATOM 859 O O . ALA A 1 107 ? 3.886 3.905 -18.067 1.00 83.44 107 ALA A O 1
ATOM 860 N N . MET A 1 108 ? 3.216 2.053 -16.967 1.00 84.06 108 MET A N 1
ATOM 861 C CA . MET A 1 108 ? 2.162 2.723 -16.219 1.00 84.06 108 MET A CA 1
ATOM 862 C C . MET A 1 108 ? 2.792 3.581 -15.127 1.00 84.06 108 MET A C 1
AT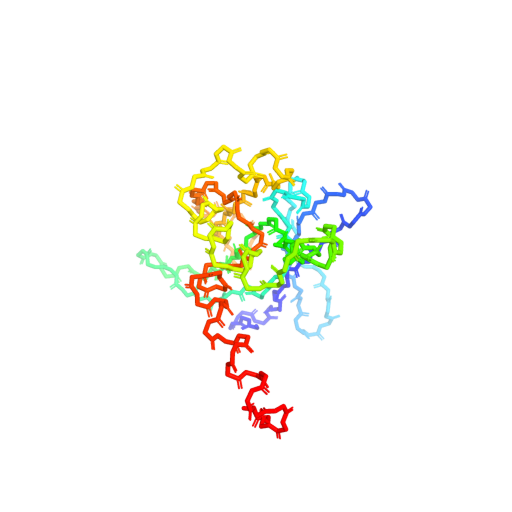OM 864 O O . MET A 1 108 ? 3.737 3.162 -14.463 1.00 84.06 108 MET A O 1
ATOM 868 N N . VAL A 1 109 ? 2.249 4.780 -14.935 1.00 89.12 109 VAL A N 1
ATOM 869 C CA . VAL A 1 109 ? 2.632 5.644 -13.821 1.00 89.12 109 VAL A CA 1
ATOM 870 C C . VAL A 1 109 ? 1.790 5.243 -12.617 1.00 89.12 109 VAL A C 1
ATOM 872 O O . VAL A 1 109 ? 0.593 5.526 -12.569 1.00 89.12 109 VAL A O 1
ATOM 875 N N . LEU A 1 110 ? 2.409 4.554 -11.666 1.00 90.19 110 LEU A N 1
ATOM 876 C CA . LEU A 1 110 ? 1.771 4.129 -10.429 1.00 90.19 110 LEU A CA 1
ATOM 877 C C . LEU A 1 110 ? 1.786 5.277 -9.419 1.00 90.19 110 LEU A C 1
ATOM 879 O O . LEU A 1 110 ? 2.737 6.059 -9.339 1.00 90.19 110 LEU A O 1
ATOM 883 N N . ARG A 1 111 ? 0.722 5.361 -8.627 1.00 91.75 111 ARG A N 1
ATOM 884 C CA . ARG A 1 111 ? 0.631 6.249 -7.467 1.00 91.75 111 ARG A CA 1
ATOM 885 C C . ARG A 1 111 ? 0.590 5.378 -6.225 1.00 91.75 111 ARG A C 1
ATOM 887 O O . ARG A 1 111 ? 0.012 4.296 -6.257 1.00 91.75 111 ARG A O 1
ATOM 894 N N . ASN A 1 112 ? 1.239 5.844 -5.167 1.00 92.44 112 ASN A N 1
ATOM 895 C CA . ASN A 1 112 ? 1.318 5.138 -3.898 1.00 92.44 112 ASN A CA 1
ATOM 896 C C . ASN A 1 112 ? 1.067 6.131 -2.773 1.00 92.44 112 ASN A C 1
ATOM 898 O O . ASN A 1 112 ? 1.447 7.299 -2.860 1.00 92.44 112 ASN A O 1
ATOM 902 N N . VAL A 1 113 ? 0.420 5.666 -1.718 1.00 94.75 113 VAL A N 1
ATOM 903 C CA . VAL A 1 113 ? 0.085 6.473 -0.552 1.00 94.75 113 VAL A CA 1
ATOM 904 C C . VAL A 1 113 ? 0.316 5.663 0.701 1.00 94.75 113 VAL A C 1
ATOM 906 O O . VAL A 1 113 ? 0.148 4.446 0.723 1.00 94.75 113 VAL A O 1
ATOM 909 N N . VAL A 1 114 ? 0.653 6.361 1.773 1.00 95.94 114 VAL A N 1
ATOM 910 C CA . VAL A 1 114 ? 0.610 5.797 3.114 1.00 95.94 114 VAL A CA 1
ATOM 911 C C . VAL A 1 114 ? -0.444 6.570 3.882 1.00 95.94 114 VAL A C 1
ATOM 913 O O . VAL A 1 114 ? -0.447 7.803 3.909 1.00 95.94 114 VAL A O 1
ATOM 916 N N . THR A 1 115 ? -1.366 5.845 4.502 1.00 96.56 115 THR A N 1
ATOM 917 C CA . THR A 1 115 ? -2.389 6.443 5.354 1.00 96.56 115 THR A CA 1
ATOM 918 C C . THR A 1 115 ? -2.327 5.845 6.744 1.00 96.56 115 THR A C 1
ATOM 920 O O . THR A 1 115 ? -2.123 4.642 6.904 1.00 96.56 115 THR A O 1
ATOM 923 N N . ALA A 1 116 ? -2.515 6.691 7.755 1.00 96.94 116 ALA A N 1
ATOM 924 C CA . ALA A 1 116 ? -2.851 6.228 9.089 1.00 96.94 116 ALA A CA 1
ATOM 925 C C . ALA A 1 116 ? -4.336 6.436 9.340 1.00 96.94 116 ALA A C 1
ATOM 927 O O . ALA A 1 116 ? -4.855 7.545 9.187 1.00 96.94 116 ALA A O 1
ATOM 928 N N . LEU A 1 117 ? -4.988 5.373 9.784 1.00 97.50 117 LEU A N 1
ATOM 929 C CA . LEU A 1 117 ? -6.375 5.359 10.209 1.00 97.50 117 LEU A CA 1
ATOM 930 C C . LEU A 1 117 ? -6.435 5.182 11.724 1.00 97.50 117 LEU A C 1
ATOM 932 O O . LEU A 1 117 ? -5.610 4.472 12.304 1.00 97.50 117 LEU A O 1
ATOM 936 N N . ASP A 1 118 ? -7.409 5.808 12.369 1.00 97.00 118 ASP A N 1
ATOM 937 C CA . ASP A 1 118 ? -7.745 5.518 13.753 1.00 97.00 118 ASP A CA 1
ATOM 938 C C . ASP A 1 118 ? -8.201 4.059 13.852 1.00 97.00 118 ASP A C 1
ATOM 940 O O . ASP A 1 118 ? -9.035 3.591 13.075 1.00 97.00 118 ASP A O 1
ATOM 944 N N . ALA A 1 119 ? -7.611 3.313 14.781 1.00 97.62 119 ALA A N 1
ATOM 945 C CA . ALA A 1 119 ? -7.815 1.875 14.859 1.00 97.62 119 ALA A CA 1
ATOM 946 C C . ALA A 1 119 ? -9.238 1.481 15.296 1.00 97.62 119 ALA A C 1
ATOM 948 O O . ALA A 1 119 ? -9.679 0.369 15.003 1.00 97.62 119 ALA A O 1
ATOM 949 N N . GLU A 1 120 ? -9.963 2.362 15.986 1.00 96.56 120 GLU A N 1
ATOM 950 C CA . GLU A 1 120 ? -11.314 2.082 16.480 1.00 96.56 120 GLU A CA 1
ATOM 951 C C . GLU A 1 120 ? -12.396 2.552 15.509 1.00 96.56 120 GLU A C 1
ATOM 953 O O . GLU A 1 120 ? -13.430 1.893 15.403 1.00 96.56 120 GLU A O 1
ATOM 958 N N . THR A 1 121 ? -12.158 3.650 14.787 1.00 97.50 121 THR A N 1
ATOM 959 C CA . THR A 1 121 ? -13.181 4.280 13.932 1.00 97.50 121 THR A CA 1
ATOM 960 C C . THR A 1 121 ? -12.920 4.143 12.432 1.00 97.50 121 THR A C 1
ATOM 962 O O . THR A 1 121 ? -13.843 4.311 11.637 1.00 97.50 121 THR A O 1
ATOM 965 N N . GLY A 1 122 ? -11.680 3.865 12.022 1.00 97.56 122 GLY A N 1
ATOM 966 C CA . GLY A 1 122 ? -11.269 3.894 10.616 1.00 97.56 122 GLY A CA 1
ATOM 967 C C . GLY A 1 122 ? -11.142 5.309 10.034 1.00 97.56 122 GLY A C 1
ATOM 968 O O . GLY A 1 122 ? -10.953 5.462 8.824 1.00 97.56 122 GLY A O 1
ATOM 969 N N . GLU A 1 123 ? -11.250 6.356 10.859 1.00 97.06 123 GLU A N 1
ATOM 970 C CA . GLU A 1 123 ? -11.070 7.743 10.423 1.00 97.06 123 GLU A CA 1
ATOM 971 C C . GLU A 1 123 ? -9.622 8.013 10.015 1.00 97.06 123 GLU A C 1
ATOM 973 O O . GLU A 1 123 ? -8.682 7.598 10.687 1.00 97.06 123 GLU A O 1
ATOM 978 N N . THR A 1 124 ? -9.420 8.752 8.927 1.00 96.31 124 THR A N 1
ATOM 979 C CA . THR A 1 124 ? -8.075 9.127 8.485 1.00 96.31 124 THR A CA 1
ATOM 980 C C . THR A 1 124 ? -7.444 10.117 9.465 1.00 96.31 124 THR A C 1
ATOM 982 O O . THR A 1 124 ? -7.915 11.243 9.605 1.00 96.31 124 THR A O 1
ATOM 985 N N . LEU A 1 125 ? -6.349 9.710 10.108 1.00 94.88 125 LEU A N 1
ATOM 986 C CA . LEU A 1 125 ? -5.531 10.563 10.973 1.00 94.88 125 LEU A CA 1
ATOM 987 C C . LEU A 1 125 ? -4.572 11.422 10.148 1.00 94.88 125 LEU A C 1
ATOM 989 O O . LEU A 1 125 ? -4.409 12.609 10.419 1.00 94.88 125 LEU A O 1
ATOM 993 N N . TRP A 1 126 ? -3.929 10.813 9.151 1.00 94.81 126 TRP A N 1
ATOM 994 C CA . TRP A 1 126 ? -3.094 11.503 8.173 1.00 94.81 126 TRP A CA 1
ATOM 995 C C . TRP A 1 126 ? -2.969 10.699 6.877 1.00 94.81 126 TRP A C 1
ATOM 997 O O . TRP A 1 126 ? -3.296 9.509 6.801 1.00 94.81 126 TRP A O 1
ATOM 1007 N N . TRP A 1 127 ? -2.486 11.388 5.848 1.00 94.81 127 TRP A N 1
ATOM 1008 C CA . TRP A 1 127 ? -2.292 10.877 4.500 1.00 94.81 127 TRP A CA 1
ATOM 1009 C C . TRP A 1 127 ? -1.020 11.479 3.916 1.00 94.81 127 TRP A C 1
ATOM 1011 O O . TRP A 1 127 ? -0.826 12.692 3.999 1.00 94.81 127 TRP A O 1
ATOM 1021 N N . THR A 1 128 ? -0.176 10.648 3.315 1.00 95.69 128 THR A N 1
ATOM 1022 C CA . THR A 1 128 ? 0.954 11.104 2.506 1.00 95.69 128 THR A CA 1
ATOM 1023 C C . THR A 1 128 ? 0.932 10.387 1.171 1.00 95.69 128 THR A C 1
ATOM 1025 O O . THR A 1 128 ? 0.653 9.191 1.102 1.00 95.69 128 THR A O 1
ATOM 1028 N N . GLU A 1 129 ? 1.211 11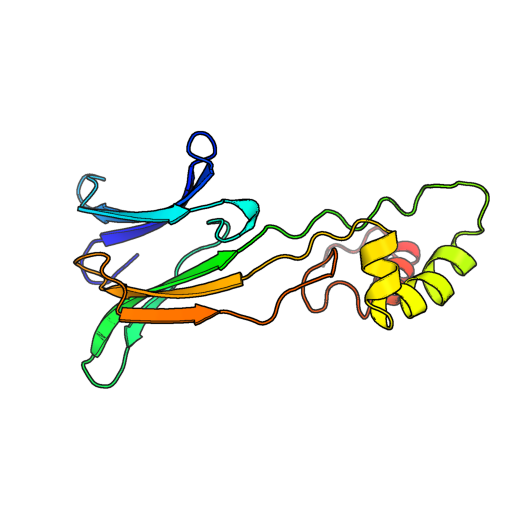.132 0.112 1.00 94.31 129 GLU A N 1
ATOM 1029 C CA . GLU A 1 129 ? 1.359 10.585 -1.226 1.00 94.31 129 GLU A CA 1
ATOM 1030 C C . GLU A 1 129 ? 2.841 10.532 -1.579 1.00 94.31 129 GLU A C 1
ATOM 1032 O O . GLU A 1 129 ? 3.567 11.512 -1.405 1.00 94.31 129 GLU A O 1
ATOM 1037 N N . GLU A 1 130 ? 3.283 9.368 -2.039 1.00 92.56 130 GLU A N 1
ATOM 1038 C CA . GLU A 1 130 ? 4.640 9.168 -2.524 1.00 92.56 130 GLU A CA 1
ATOM 1039 C C . GLU A 1 130 ? 4.780 9.731 -3.944 1.00 92.56 130 GLU A C 1
ATOM 1041 O O . GLU A 1 130 ? 3.797 9.808 -4.693 1.00 92.56 130 GLU A O 1
ATOM 1046 N N . PRO A 1 131 ? 6.002 10.091 -4.370 1.00 92.81 131 PRO A N 1
ATOM 1047 C CA . PRO A 1 131 ? 6.258 10.421 -5.761 1.00 92.81 131 PRO A CA 1
ATOM 1048 C C . PRO A 1 131 ? 5.768 9.317 -6.704 1.00 92.81 131 PRO A C 1
ATOM 1050 O O . PRO A 1 131 ? 5.885 8.124 -6.417 1.00 92.81 131 PRO A O 1
ATOM 1053 N N . ALA A 1 132 ? 5.247 9.731 -7.857 1.00 90.94 132 ALA A N 1
ATOM 1054 C CA . ALA A 1 132 ? 4.785 8.810 -8.881 1.00 90.94 132 ALA A CA 1
ATOM 1055 C C . ALA A 1 132 ? 5.898 7.835 -9.306 1.00 90.94 132 ALA A C 1
ATOM 1057 O O . ALA A 1 132 ? 7.050 8.233 -9.501 1.00 90.94 132 ALA A O 1
ATOM 1058 N N . TRP A 1 133 ? 5.537 6.565 -9.479 1.00 91.38 133 TRP A N 1
ATOM 1059 C CA . TRP A 1 133 ? 6.454 5.487 -9.834 1.00 91.38 133 TRP A CA 1
ATOM 1060 C C . TRP A 1 133 ? 6.215 5.050 -11.276 1.00 91.38 133 TRP A C 1
ATOM 1062 O O . TRP A 1 133 ? 5.190 4.458 -11.596 1.00 91.38 133 TRP A O 1
ATOM 1072 N N . ASP A 1 134 ? 7.153 5.360 -12.165 1.00 91.25 134 ASP A N 1
ATOM 1073 C CA . ASP A 1 134 ? 7.038 5.120 -13.609 1.00 91.25 134 ASP A CA 1
ATOM 1074 C C . ASP A 1 134 ? 7.863 3.913 -14.082 1.00 91.25 134 ASP A C 1
ATOM 1076 O O . ASP A 1 134 ? 8.279 3.848 -15.242 1.00 91.25 134 ASP A O 1
ATOM 1080 N N . ARG A 1 135 ? 8.142 2.977 -13.170 1.00 88.69 135 ARG A N 1
ATOM 1081 C CA . ARG A 1 135 ? 8.981 1.801 -13.410 1.00 88.69 135 ARG A CA 1
ATOM 1082 C C . ARG A 1 135 ? 8.188 0.501 -13.288 1.00 88.69 135 ARG A C 1
ATOM 1084 O O . ARG A 1 135 ? 7.146 0.463 -12.637 1.00 88.69 135 ARG A O 1
ATOM 1091 N N . PHE A 1 136 ? 8.668 -0.558 -13.939 1.00 82.94 136 PHE A N 1
ATOM 1092 C CA . PHE A 1 136 ? 7.966 -1.839 -13.997 1.00 82.94 136 PHE A CA 1
ATOM 1093 C C . PHE A 1 136 ? 8.140 -2.623 -12.704 1.00 82.94 136 PHE A C 1
ATOM 1095 O O . PHE A 1 136 ? 7.153 -3.128 -12.184 1.00 82.94 136 PHE A O 1
ATOM 1102 N N . GLY A 1 137 ? 9.372 -2.716 -12.205 1.00 83.12 137 GLY A N 1
ATOM 1103 C CA . GLY A 1 137 ? 9.715 -3.380 -10.951 1.00 83.12 137 GLY A CA 1
ATOM 1104 C C . GLY A 1 137 ? 9.585 -2.474 -9.730 1.00 83.12 137 GLY A C 1
ATOM 1105 O O . GLY A 1 137 ? 9.387 -1.262 -9.847 1.00 83.12 137 GLY A O 1
ATOM 1106 N N . MET A 1 138 ? 9.716 -3.070 -8.543 1.00 83.75 138 MET A N 1
ATOM 1107 C CA . MET A 1 138 ? 9.805 -2.326 -7.285 1.00 83.75 138 MET A CA 1
ATOM 1108 C C . MET A 1 138 ? 11.147 -1.589 -7.174 1.00 83.75 138 MET A C 1
ATOM 1110 O O . MET A 1 138 ? 12.106 -1.865 -7.899 1.00 83.75 138 MET A O 1
ATOM 1114 N N . ALA A 1 139 ? 11.241 -0.645 -6.238 1.00 84.50 139 ALA A N 1
ATOM 1115 C CA . ALA A 1 139 ? 12.511 0.004 -5.934 1.00 84.50 139 ALA A CA 1
ATOM 1116 C C . ALA A 1 139 ? 13.562 -1.039 -5.505 1.00 84.50 139 ALA A C 1
ATOM 1118 O O . ALA A 1 139 ? 13.336 -1.797 -4.565 1.00 84.50 139 ALA A O 1
ATOM 1119 N N . GLY A 1 140 ? 14.709 -1.081 -6.191 1.00 85.44 140 GLY A N 1
ATOM 1120 C CA . GLY A 1 140 ? 15.764 -2.082 -5.981 1.00 85.44 140 GLY A CA 1
ATOM 1121 C C . GLY A 1 140 ? 15.681 -3.301 -6.914 1.00 85.44 140 GLY A C 1
ATOM 1122 O O . GLY A 1 140 ? 16.692 -3.983 -7.145 1.00 85.44 140 GLY A O 1
ATOM 1123 N N . ASP A 1 141 ? 14.513 -3.572 -7.501 1.00 83.50 141 ASP A N 1
ATOM 1124 C CA . ASP A 1 141 ? 14.319 -4.713 -8.399 1.00 83.50 141 ASP A CA 1
ATOM 1125 C C . ASP A 1 141 ? 14.865 -4.465 -9.802 1.00 83.50 141 ASP A C 1
ATOM 1127 O O . ASP A 1 141 ? 15.036 -5.409 -10.563 1.00 83.50 141 ASP A O 1
ATOM 1131 N N . GLU A 1 142 ? 15.203 -3.244 -10.187 1.00 81.38 142 GLU A N 1
ATOM 1132 C CA . GLU A 1 142 ? 15.658 -2.993 -11.556 1.00 81.38 142 GLU A CA 1
ATOM 1133 C C . GLU A 1 142 ? 17.138 -2.618 -11.608 1.00 81.38 142 GLU A C 1
ATOM 1135 O O . GLU A 1 142 ? 17.840 -2.990 -12.544 1.00 81.38 142 GLU A O 1
ATOM 1140 N N . GLU A 1 143 ? 17.667 -1.970 -10.574 1.00 82.88 143 GLU A N 1
ATOM 1141 C CA . GLU A 1 143 ? 19.027 -1.424 -10.534 1.00 82.88 143 GLU A CA 1
ATOM 1142 C C . GLU A 1 143 ? 20.115 -2.486 -10.705 1.00 82.88 143 GLU A C 1
ATOM 1144 O O . GLU A 1 143 ? 21.182 -2.180 -11.227 1.00 82.88 143 GLU A O 1
ATOM 1149 N N . ARG A 1 144 ? 19.847 -3.726 -10.275 1.00 81.31 144 ARG A N 1
ATOM 1150 C CA . ARG A 1 144 ? 20.798 -4.850 -10.338 1.00 81.31 144 ARG A CA 1
ATOM 1151 C C . ARG A 1 144 ? 20.265 -6.058 -11.098 1.00 81.31 144 ARG A C 1
ATOM 1153 O O . ARG A 1 144 ? 20.664 -7.197 -10.843 1.00 81.31 144 ARG A O 1
ATOM 1160 N N . LEU A 1 145 ? 19.289 -5.827 -11.977 1.00 79.12 145 LEU A N 1
ATOM 1161 C CA . LEU A 1 145 ? 18.619 -6.902 -12.701 1.00 79.12 145 LEU A CA 1
ATOM 1162 C C . LEU A 1 145 ? 19.618 -7.725 -13.523 1.00 79.12 145 LEU A C 1
ATOM 1164 O O . LEU A 1 145 ? 19.586 -8.951 -13.465 1.00 79.12 145 LEU A O 1
ATOM 1168 N N . VAL A 1 146 ? 20.544 -7.064 -14.222 1.00 76.38 146 VAL A N 1
ATOM 1169 C CA . VAL A 1 146 ? 21.546 -7.733 -15.065 1.00 76.38 146 VAL A CA 1
ATOM 1170 C C . VAL A 1 146 ? 22.468 -8.614 -14.226 1.00 76.38 146 VAL A C 1
ATOM 1172 O O . VAL A 1 146 ? 22.637 -9.788 -14.542 1.00 76.38 146 VAL A O 1
ATOM 1175 N N . GLU A 1 147 ? 23.001 -8.108 -13.112 1.00 80.06 147 GLU A N 1
ATOM 1176 C CA . GLU A 1 147 ? 23.888 -8.886 -12.243 1.00 80.06 147 GLU A CA 1
ATOM 1177 C C . GLU A 1 147 ? 23.166 -10.066 -11.585 1.00 80.06 147 GLU A C 1
ATOM 1179 O O . GLU A 1 147 ? 23.776 -11.117 -11.368 1.00 80.06 147 GLU A O 1
ATOM 1184 N N . ARG A 1 148 ? 21.873 -9.922 -11.259 1.00 77.56 148 ARG A N 1
ATOM 1185 C CA . ARG A 1 148 ? 21.065 -11.036 -10.739 1.00 77.56 148 ARG A CA 1
ATOM 1186 C C . ARG A 1 148 ? 20.808 -12.092 -11.812 1.00 77.56 148 ARG A C 1
ATOM 1188 O O . ARG A 1 148 ? 20.985 -13.273 -11.528 1.00 77.56 148 ARG A O 1
ATOM 1195 N N . LEU A 1 149 ? 20.484 -11.690 -13.041 1.00 76.25 149 LEU A N 1
ATOM 1196 C CA . LEU A 1 149 ? 20.299 -12.618 -14.162 1.00 76.25 149 LEU A CA 1
ATOM 1197 C C . LEU A 1 149 ? 21.601 -13.351 -14.518 1.00 76.25 149 LEU A C 1
ATOM 1199 O O . LEU A 1 149 ? 21.588 -14.567 -14.710 1.00 76.25 149 LEU A O 1
ATOM 1203 N N . GLU A 1 150 ? 22.740 -12.652 -14.539 1.00 75.62 150 GLU A N 1
ATOM 1204 C CA . GLU A 1 150 ? 24.049 -13.286 -14.720 1.00 75.62 150 GLU A CA 1
ATOM 1205 C C . GLU A 1 150 ? 24.343 -14.290 -13.600 1.00 75.62 150 GLU A C 1
ATOM 1207 O O . GLU A 1 150 ? 24.788 -15.407 -13.874 1.00 75.62 150 GLU A O 1
ATOM 1212 N N . ARG A 1 151 ? 24.054 -13.936 -12.341 1.00 79.44 151 ARG A N 1
ATOM 1213 C CA . ARG A 1 151 ? 24.223 -14.845 -11.199 1.00 79.44 151 ARG A CA 1
ATOM 1214 C C . ARG A 1 151 ? 23.376 -16.108 -11.357 1.00 79.44 151 ARG A C 1
ATOM 1216 O O . ARG A 1 151 ? 23.916 -17.200 -11.194 1.00 79.44 151 ARG A O 1
ATOM 1223 N N . TRP A 1 152 ? 22.101 -15.969 -11.716 1.00 71.69 152 TRP A N 1
ATOM 1224 C CA . TRP A 1 152 ? 21.198 -17.099 -11.956 1.00 71.69 152 TRP A CA 1
ATOM 1225 C C . TRP A 1 152 ? 21.663 -17.984 -13.112 1.00 71.69 152 TRP A C 1
ATOM 1227 O O . TRP A 1 152 ? 21.684 -19.203 -12.969 1.00 71.69 152 TRP A O 1
ATOM 1237 N N . SER A 1 153 ? 22.130 -17.400 -14.220 1.00 75.62 153 SER A N 1
ATOM 1238 C CA . SER A 1 153 ? 22.653 -18.184 -15.349 1.00 75.62 153 SER A CA 1
ATOM 1239 C C . SER A 1 153 ? 23.889 -19.020 -14.994 1.00 75.62 153 SER A C 1
ATOM 1241 O O . SER A 1 153 ? 24.120 -20.065 -15.597 1.00 75.62 153 SER A O 1
ATOM 1243 N N . ARG A 1 154 ? 24.681 -18.576 -14.008 1.00 80.12 154 ARG A N 1
ATOM 1244 C CA . ARG A 1 154 ? 25.897 -19.270 -13.561 1.00 80.12 154 ARG A CA 1
ATOM 1245 C C . ARG A 1 154 ? 25.619 -20.357 -12.521 1.00 80.12 154 ARG A C 1
ATOM 1247 O O . ARG A 1 154 ? 26.445 -21.250 -12.385 1.00 80.12 154 ARG A O 1
ATOM 1254 N N . ASN A 1 155 ? 24.511 -20.276 -11.783 1.00 77.19 155 ASN A N 1
ATOM 1255 C CA . ASN A 1 155 ? 24.138 -21.239 -10.741 1.00 77.19 155 ASN A CA 1
ATOM 1256 C C . ASN A 1 155 ? 22.607 -21.374 -10.635 1.00 77.19 155 ASN A C 1
ATOM 1258 O O . ASN A 1 155 ? 22.005 -20.816 -9.717 1.00 77.19 155 ASN A O 1
ATOM 1262 N N . PRO A 1 156 ? 21.966 -22.127 -11.545 1.00 67.81 156 PRO A N 1
ATOM 1263 C CA . PRO A 1 156 ? 20.507 -22.236 -11.597 1.00 67.81 156 PRO A CA 1
ATOM 1264 C C . PRO A 1 156 ? 19.885 -23.041 -10.442 1.00 67.81 156 PRO A C 1
ATOM 1266 O O . PRO A 1 156 ? 18.669 -23.053 -10.310 1.00 67.81 156 PRO A O 1
ATOM 1269 N N . THR A 1 157 ? 20.685 -23.722 -9.612 1.00 73.88 157 THR A N 1
ATOM 1270 C CA . THR A 1 157 ? 20.206 -24.640 -8.557 1.00 73.88 157 THR A CA 1
ATOM 1271 C C . THR A 1 157 ? 20.393 -24.119 -7.133 1.00 73.88 157 THR A C 1
ATOM 1273 O O . THR A 1 157 ? 20.248 -24.888 -6.186 1.00 73.88 157 THR A O 1
ATOM 1276 N N . ARG A 1 158 ? 20.796 -22.857 -6.948 1.00 53.97 158 ARG A N 1
ATOM 1277 C CA . ARG A 1 158 ? 20.987 -22.298 -5.607 1.00 53.97 158 ARG A CA 1
ATOM 1278 C C . ARG A 1 158 ? 19.702 -21.592 -5.181 1.00 53.97 158 ARG A C 1
ATOM 1280 O O . ARG A 1 158 ? 19.447 -20.473 -5.612 1.00 53.97 158 ARG A O 1
ATOM 1287 N N . GLU A 1 159 ? 18.889 -22.296 -4.403 1.00 51.34 159 GLU A N 1
ATOM 1288 C CA . GLU A 1 159 ? 17.794 -21.697 -3.640 1.00 51.34 159 GLU A CA 1
ATOM 1289 C C . GLU A 1 159 ? 18.426 -20.897 -2.488 1.00 51.34 159 GLU A C 1
ATOM 1291 O O . GLU A 1 159 ? 19.210 -21.452 -1.711 1.00 51.34 159 GLU A O 1
ATOM 1296 N N . ASP A 1 160 ? 18.176 -19.586 -2.473 1.00 55.00 160 ASP A N 1
ATOM 1297 C CA . ASP A 1 160 ? 18.561 -18.660 -1.398 1.00 55.00 160 ASP A CA 1
ATOM 1298 C C . ASP A 1 160 ? 17.534 -18.711 -0.252 1.00 55.00 160 ASP A C 1
ATOM 1300 O O . ASP A 1 160 ? 16.320 -18.816 -0.552 1.00 55.00 160 ASP A O 1
#

Sequence (160 aa):
LGPNGLYYVEFNDMVANQGVVAAHRVSDGSLVWERKFPGVQTFGGWQYPAVGRIAPNRRLAVVAPLGGITGMPFDWSKPAWVPYCFKCLAFHYLYLKFSWIRHWLGAMVLRNVVTALDAETGETLWWTEEPAWDRFGMAGDEERLVERLERWSRNPTRED

Secondary structure (DSSP, 8-state):
--TTSEEEEEEEETTTTEEEEEEEETTT--EEEEEEEE-HHHHB--SPPEEEEETTTTEEEEEEEEEPPPPPP--TT-STTS-HHHIIIIIHHHHHH-HHHHHHTT---B-EEEEEEETTT--EEEEEEPPPB--SSPTTTTTTHHHHHHHHHH-TT---

Radius of gyration: 20.27 Å; chains: 1; bounding box: 44×37×55 Å

Foldseek 3Di:
DDPVQKDWAWAAPVVQQWIKIWIAHNVPRHTQDMDTGHHCQAFHGDDGWDWFQDPDVRFIKTKGKGKHDFADAPPLCPPVPDPPVCSQPPLLVVCVPDLVSLVVVVQDWMKMKIFIARNRYRHTPDIDIDPIDRDRDDVVCRPCVVVVVVVCVVPVPDDD

Organism: Alexandrium catenella (NCBI:txid2925)